Protein AF-A0A4Z0B3I2-F1 (afdb_monomer_lite)

Structure (mmCIF, N/CA/C/O backbone):
data_AF-A0A4Z0B3I2-F1
#
_entry.id   AF-A0A4Z0B3I2-F1
#
loop_
_atom_site.group_PDB
_atom_site.id
_atom_site.type_symbol
_atom_site.label_atom_id
_atom_site.label_alt_id
_atom_site.label_comp_id
_atom_site.label_asym_id
_atom_site.label_entity_id
_atom_site.label_seq_id
_atom_site.pdbx_PDB_ins_code
_atom_site.Cartn_x
_atom_site.Cartn_y
_atom_site.Cartn_z
_atom_site.occupancy
_atom_site.B_iso_or_equiv
_atom_site.auth_seq_id
_atom_site.auth_comp_id
_atom_site.auth_asym_id
_atom_site.auth_atom_id
_atom_site.pdbx_PDB_model_num
ATOM 1 N N . MET A 1 1 ? -7.372 8.262 25.204 1.00 85.19 1 MET A N 1
ATOM 2 C CA . MET A 1 1 ? -7.026 6.859 24.887 1.00 85.19 1 MET A CA 1
ATOM 3 C C . MET A 1 1 ? -7.649 5.915 25.913 1.00 85.19 1 MET A C 1
ATOM 5 O O . MET A 1 1 ? -7.451 6.120 27.105 1.00 85.19 1 MET A O 1
ATOM 9 N N . ASN A 1 2 ? -8.419 4.918 25.471 1.00 92.19 2 ASN A N 1
ATOM 10 C CA . ASN A 1 2 ? -9.084 3.920 26.313 1.00 92.19 2 ASN A CA 1
ATOM 11 C C . ASN A 1 2 ? -8.586 2.508 25.958 1.00 92.19 2 ASN A C 1
ATOM 13 O O . ASN A 1 2 ? -9.064 1.898 25.003 1.00 92.19 2 ASN A O 1
ATOM 17 N N . ASN A 1 3 ? -7.639 1.994 26.745 1.00 93.69 3 ASN A N 1
ATOM 18 C CA . ASN A 1 3 ? -6.984 0.707 26.485 1.00 93.69 3 ASN A CA 1
ATOM 19 C C . ASN A 1 3 ? -7.948 -0.484 26.562 1.00 93.69 3 ASN A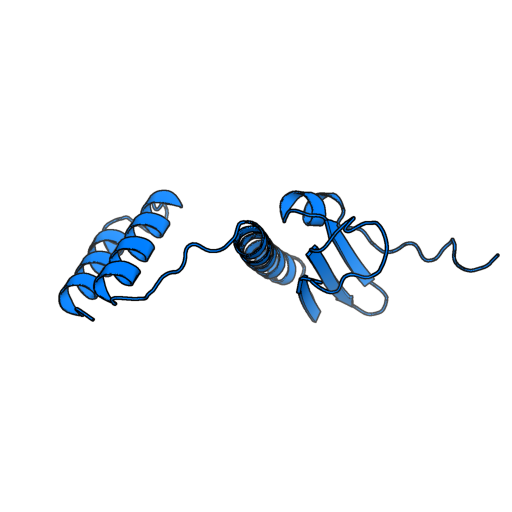 C 1
ATOM 21 O O . ASN A 1 3 ? -7.848 -1.389 25.747 1.00 93.69 3 ASN A O 1
ATOM 25 N N . ALA A 1 4 ? -8.932 -0.453 27.466 1.00 96.06 4 ALA A N 1
ATOM 26 C CA . ALA A 1 4 ? -9.900 -1.543 27.590 1.00 96.06 4 ALA A CA 1
ATOM 27 C C . ALA A 1 4 ? -10.759 -1.694 26.323 1.00 96.06 4 ALA A C 1
ATOM 29 O O . ALA A 1 4 ? -11.046 -2.808 25.891 1.00 96.06 4 ALA A O 1
ATOM 30 N N . LEU A 1 5 ? -11.139 -0.573 25.699 1.00 93.50 5 LEU A N 1
ATOM 31 C CA . LEU A 1 5 ? -11.846 -0.599 24.419 1.00 93.50 5 LEU A CA 1
ATOM 32 C C . LEU A 1 5 ? -10.939 -1.060 23.273 1.00 93.50 5 LEU A C 1
ATOM 34 O O . LEU A 1 5 ? -11.409 -1.795 22.411 1.00 93.50 5 LEU A O 1
ATOM 38 N N . ILE A 1 6 ? -9.660 -0.671 23.266 1.00 93.38 6 ILE A N 1
ATOM 39 C CA . ILE A 1 6 ? -8.680 -1.157 22.278 1.00 93.38 6 ILE A CA 1
ATOM 40 C C . ILE A 1 6 ? -8.548 -2.682 22.375 1.00 93.38 6 ILE A C 1
ATOM 42 O O . ILE A 1 6 ? -8.730 -3.374 21.373 1.00 93.38 6 ILE A O 1
ATOM 46 N N . ASP A 1 7 ? -8.322 -3.207 23.580 1.00 96.12 7 ASP A N 1
ATOM 47 C CA . ASP A 1 7 ? -8.209 -4.645 23.834 1.00 96.12 7 ASP A CA 1
ATOM 48 C C . ASP A 1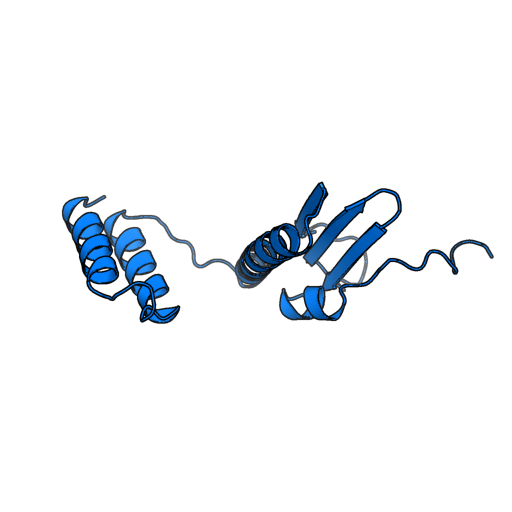 7 ? -9.479 -5.384 23.410 1.00 96.12 7 ASP A C 1
ATOM 50 O O . ASP A 1 7 ? -9.411 -6.442 22.785 1.00 96.12 7 ASP A O 1
ATOM 54 N N . GLN A 1 8 ? -10.652 -4.802 23.674 1.00 96.56 8 GLN A N 1
ATOM 55 C CA . GLN A 1 8 ? -11.919 -5.365 23.225 1.00 96.56 8 GLN A CA 1
ATOM 56 C C . GLN A 1 8 ? -11.991 -5.469 21.695 1.00 96.56 8 GLN A C 1
ATOM 58 O O . GLN A 1 8 ? -12.370 -6.523 21.192 1.00 96.56 8 GLN A O 1
ATOM 63 N N . GLN A 1 9 ? -11.606 -4.432 20.942 1.00 96.25 9 GLN A N 1
ATOM 64 C CA . GLN A 1 9 ? -11.615 -4.488 19.471 1.00 96.25 9 GLN A CA 1
ATOM 65 C C . GLN A 1 9 ? -10.658 -5.556 18.926 1.00 96.25 9 GLN A C 1
ATOM 67 O O . GLN A 1 9 ? -11.009 -6.283 17.995 1.00 96.25 9 GLN A O 1
ATOM 72 N N . ILE A 1 10 ? -9.472 -5.688 19.530 1.00 94.94 10 ILE A N 1
ATOM 73 C CA . ILE A 1 10 ? -8.501 -6.727 19.168 1.00 94.94 10 ILE A CA 1
ATOM 74 C C . ILE A 1 10 ? -9.097 -8.113 19.438 1.00 94.94 10 ILE A C 1
ATOM 76 O O . ILE A 1 10 ? -9.064 -8.982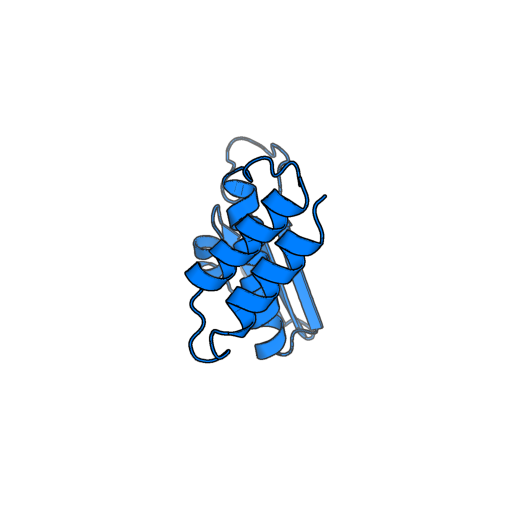 18.566 1.00 94.94 10 ILE A O 1
ATOM 80 N N . LEU A 1 11 ? -9.688 -8.322 20.617 1.00 96.81 11 LEU A N 1
ATOM 81 C CA . LEU A 1 11 ? -10.310 -9.594 20.986 1.00 96.81 11 LEU A CA 1
ATOM 82 C C . LEU A 1 11 ? -11.480 -9.958 20.065 1.00 96.81 11 LEU A C 1
ATOM 84 O O . LEU A 1 11 ? -11.584 -11.118 19.667 1.00 96.81 11 LEU A O 1
ATOM 88 N N . GLU A 1 12 ? -12.335 -9.001 19.694 1.00 94.81 12 GLU A N 1
ATOM 89 C CA . GLU A 1 12 ? -13.432 -9.242 18.746 1.00 94.81 12 GLU A CA 1
ATOM 90 C C . GLU A 1 12 ? -12.907 -9.698 17.376 1.00 94.81 12 GLU A C 1
ATOM 92 O O . GLU A 1 12 ? -13.403 -10.683 16.828 1.00 94.81 12 GLU A O 1
ATOM 97 N N . LEU A 1 13 ? -11.852 -9.064 16.847 1.00 94.81 13 LEU A N 1
ATOM 98 C CA . LEU A 1 13 ? -11.237 -9.490 15.584 1.00 94.81 13 LEU A CA 1
ATOM 99 C C . LEU A 1 13 ? -10.598 -10.884 15.695 1.00 94.81 13 LEU A C 1
ATOM 101 O O . LEU A 1 13 ? -10.680 -11.696 14.769 1.00 94.81 13 LEU A O 1
ATOM 105 N N . LEU A 1 14 ? -9.963 -11.182 16.834 1.00 95.25 14 LEU A N 1
ATOM 106 C CA . LEU A 1 14 ? -9.309 -12.468 17.075 1.00 95.25 14 LEU A CA 1
ATOM 107 C C . LEU A 1 14 ? -10.296 -13.632 17.227 1.00 95.25 14 LEU A C 1
ATOM 109 O O . LEU A 1 14 ? -9.927 -14.765 16.913 1.00 95.25 14 LEU A O 1
ATOM 113 N N . ARG A 1 15 ? -11.546 -13.373 17.632 1.00 96.00 15 ARG A N 1
ATOM 114 C CA . ARG A 1 15 ? -12.618 -14.386 17.656 1.00 96.00 15 ARG A CA 1
ATOM 115 C C . ARG A 1 15 ? -12.994 -14.884 16.265 1.00 96.00 15 ARG A C 1
ATOM 117 O O . ARG A 1 15 ? -13.469 -16.012 16.142 1.00 96.00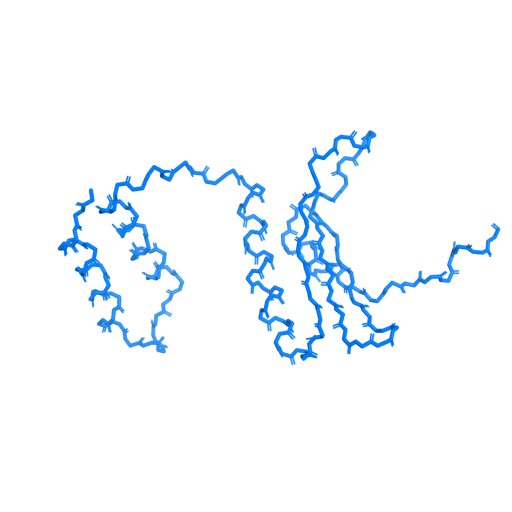 15 ARG A O 1
ATOM 124 N N . ILE A 1 16 ? -12.769 -14.082 15.223 1.00 94.75 16 ILE A N 1
ATOM 125 C CA . ILE A 1 16 ? -12.912 -14.527 13.838 1.00 94.75 16 ILE A CA 1
ATOM 126 C C . ILE A 1 16 ? -11.633 -15.293 13.463 1.00 94.75 16 ILE A C 1
ATOM 128 O O . ILE A 1 16 ? -10.537 -14.719 13.530 1.00 94.75 16 ILE A O 1
ATOM 132 N N . PRO A 1 17 ? -11.729 -16.577 13.061 1.00 94.75 17 PRO A N 1
ATOM 133 C CA . PRO A 1 17 ? -10.576 -17.336 12.588 1.00 94.75 17 PRO A CA 1
ATOM 134 C C . PRO A 1 17 ? -9.870 -16.603 11.448 1.00 94.75 17 PRO A C 1
ATOM 136 O O . PRO A 1 17 ? -10.532 -16.050 10.574 1.00 94.75 17 PRO A O 1
ATOM 139 N N . ALA A 1 18 ? -8.535 -16.617 11.428 1.00 88.62 18 ALA A N 1
ATOM 140 C CA . ALA A 1 18 ? -7.752 -15.833 10.468 1.00 88.62 18 ALA A CA 1
ATOM 141 C C . ALA A 1 18 ? -8.148 -16.090 9.001 1.00 88.62 18 ALA A C 1
ATOM 143 O O . ALA A 1 18 ? -8.260 -15.150 8.226 1.00 88.62 18 ALA A O 1
ATOM 144 N N . ASN A 1 19 ? -8.454 -17.341 8.648 1.00 91.56 19 ASN A N 1
ATOM 145 C CA . ASN A 1 19 ? -8.893 -17.744 7.307 1.00 91.56 19 ASN A CA 1
ATOM 146 C C . ASN A 1 19 ? -10.335 -17.336 6.947 1.00 91.56 19 ASN A C 1
ATOM 148 O O . ASN A 1 19 ? -10.780 -17.602 5.834 1.00 91.56 19 ASN A O 1
ATOM 152 N N . ARG A 1 20 ? -11.082 -16.753 7.887 1.00 92.69 20 ARG A N 1
ATOM 153 C CA . ARG A 1 20 ? -12.458 -16.271 7.704 1.00 92.69 20 ARG A CA 1
ATOM 154 C C . ARG A 1 20 ? -12.586 -14.758 7.867 1.00 92.69 20 ARG A C 1
ATOM 156 O O . ARG A 1 20 ? -13.692 -14.250 7.723 1.00 92.69 20 ARG A O 1
ATOM 163 N N . ARG A 1 21 ? -11.498 -14.049 8.185 1.00 94.12 21 ARG A N 1
ATOM 164 C CA . ARG A 1 21 ? -11.512 -12.586 8.294 1.00 94.12 21 ARG A CA 1
ATOM 165 C C . ARG A 1 21 ? -11.665 -11.980 6.912 1.00 94.12 21 ARG A C 1
ATOM 167 O O . ARG A 1 21 ? -10.919 -12.320 5.996 1.00 94.12 21 ARG A O 1
ATOM 174 N N . THR A 1 22 ? -12.608 -11.063 6.786 1.00 90.06 22 THR A N 1
ATOM 175 C CA . THR A 1 22 ? -12.754 -10.232 5.596 1.00 90.06 22 THR A CA 1
ATOM 176 C C . THR A 1 22 ? -12.016 -8.902 5.783 1.00 90.06 22 THR A C 1
ATOM 178 O O . THR A 1 22 ? -11.745 -8.497 6.920 1.00 90.06 22 THR A O 1
ATOM 181 N N . PRO A 1 23 ? -11.698 -8.183 4.692 1.00 82.44 23 PRO A N 1
ATOM 182 C CA . PRO A 1 23 ? -11.192 -6.815 4.784 1.00 82.44 23 PRO A CA 1
ATOM 183 C C . PRO A 1 23 ? -12.100 -5.886 5.604 1.00 82.44 23 PRO A C 1
ATOM 185 O O . PRO A 1 23 ? -11.591 -5.053 6.351 1.00 82.44 23 PRO A O 1
ATOM 188 N N . ASP A 1 24 ? -13.421 -6.072 5.531 1.00 83.81 24 ASP A N 1
ATOM 189 C CA . ASP A 1 24 ? -14.393 -5.275 6.287 1.00 83.81 24 ASP A CA 1
ATOM 190 C C . ASP A 1 24 ? -14.300 -5.523 7.798 1.00 83.81 24 ASP A C 1
ATOM 192 O O . ASP A 1 24 ? -14.365 -4.574 8.584 1.00 83.81 24 ASP A O 1
ATOM 196 N N . ASP A 1 25 ? -14.081 -6.773 8.221 1.00 89.88 25 ASP A N 1
ATOM 197 C CA . ASP A 1 25 ? -13.872 -7.108 9.637 1.00 89.88 25 ASP A CA 1
ATOM 198 C C . ASP A 1 25 ? -12.628 -6.404 10.192 1.00 89.88 25 ASP A C 1
ATOM 200 O O . ASP A 1 25 ? -12.652 -5.825 11.283 1.00 89.88 25 ASP A O 1
ATOM 204 N N . ILE A 1 26 ? -11.543 -6.425 9.413 1.00 87.06 26 ILE A N 1
ATOM 205 C CA . ILE A 1 26 ? -10.269 -5.794 9.767 1.00 87.06 26 ILE A CA 1
ATOM 206 C C . ILE A 1 26 ? -10.437 -4.272 9.822 1.00 87.06 26 ILE A C 1
ATOM 208 O O . ILE A 1 26 ? -10.043 -3.647 10.808 1.00 87.06 26 ILE A O 1
ATOM 212 N N . ALA A 1 27 ? -11.071 -3.673 8.811 1.00 82.75 27 ALA A N 1
ATOM 213 C CA . ALA A 1 27 ? -11.318 -2.235 8.756 1.00 82.75 27 ALA A CA 1
ATOM 214 C C . ALA A 1 27 ? -12.176 -1.759 9.936 1.00 82.75 27 ALA A C 1
ATOM 216 O O . ALA A 1 27 ? -11.866 -0.749 10.569 1.00 82.75 27 ALA A O 1
ATOM 217 N N . LYS A 1 28 ? -13.225 -2.512 10.288 1.00 87.88 28 LYS A N 1
ATOM 218 C CA . LYS A 1 28 ? -14.078 -2.211 11.442 1.00 87.88 28 LYS A CA 1
ATOM 219 C C . LYS A 1 28 ? -13.290 -2.226 12.753 1.00 87.88 28 LYS A C 1
ATOM 221 O O . LYS A 1 28 ? -13.433 -1.293 13.544 1.00 87.88 28 LYS A O 1
ATOM 226 N N . ALA A 1 29 ? -12.455 -3.242 12.970 1.00 91.62 29 ALA A N 1
ATOM 227 C CA . ALA A 1 29 ? -11.624 -3.338 14.168 1.00 91.62 29 ALA A CA 1
ATOM 228 C C . ALA A 1 29 ? -10.607 -2.187 14.250 1.00 91.62 29 ALA A C 1
ATOM 230 O O . ALA A 1 29 ? -10.495 -1.545 15.293 1.00 91.62 29 ALA A O 1
ATOM 231 N N . ILE A 1 30 ? -9.928 -1.864 13.143 1.00 89.19 30 ILE A N 1
ATOM 232 C CA . ILE A 1 30 ? -8.990 -0.733 13.061 1.00 89.19 30 ILE A CA 1
ATOM 233 C C . ILE A 1 30 ? -9.695 0.588 13.390 1.00 89.19 30 ILE A C 1
ATOM 235 O O . ILE A 1 30 ? -9.195 1.356 14.210 1.00 89.19 30 ILE A O 1
ATOM 239 N N . ASN A 1 31 ? -10.877 0.834 12.817 1.00 86.50 31 ASN A N 1
ATOM 240 C CA . ASN A 1 31 ? -11.654 2.045 13.087 1.00 86.50 31 ASN A CA 1
ATOM 241 C C . ASN A 1 31 ? -12.064 2.142 14.564 1.00 86.50 31 ASN A C 1
ATOM 243 O O . ASN A 1 31 ? -11.962 3.210 15.169 1.00 86.50 31 ASN A O 1
ATOM 247 N N . GLY A 1 32 ? -12.481 1.025 15.168 1.00 89.19 32 GLY A N 1
ATOM 248 C CA . GLY A 1 32 ? -12.792 0.959 16.595 1.00 89.19 32 GLY A CA 1
ATOM 249 C C . GLY A 1 32 ? -11.576 1.251 17.479 1.00 89.19 32 GLY A C 1
ATOM 250 O O . GLY A 1 32 ? -11.687 2.006 18.445 1.00 89.19 32 GLY A O 1
ATOM 251 N N . ILE A 1 33 ? -10.408 0.696 17.134 1.00 90.88 33 ILE A N 1
ATOM 252 C CA . ILE A 1 33 ? -9.142 0.943 17.839 1.00 90.88 33 ILE A CA 1
ATOM 253 C C . ILE A 1 33 ? -8.754 2.416 17.723 1.00 90.88 33 ILE A C 1
ATOM 255 O O . ILE A 1 33 ? -8.444 3.039 18.735 1.00 90.88 33 ILE A O 1
ATOM 259 N N . ALA A 1 34 ? -8.818 2.993 16.522 1.00 87.94 34 ALA A N 1
ATOM 260 C CA . ALA A 1 34 ? -8.487 4.394 16.287 1.00 87.94 34 ALA A CA 1
ATOM 261 C C . ALA A 1 34 ? -9.387 5.338 17.100 1.00 87.94 34 ALA A C 1
ATOM 263 O O . ALA A 1 34 ? -8.888 6.257 17.756 1.00 87.94 34 ALA A O 1
ATOM 264 N N . ALA A 1 35 ? -10.694 5.061 17.141 1.00 87.81 35 ALA A N 1
ATOM 265 C CA . ALA A 1 35 ? -11.645 5.812 17.955 1.00 87.81 35 ALA A CA 1
ATOM 266 C C . ALA A 1 35 ? -11.348 5.682 19.460 1.00 87.81 35 ALA A C 1
ATOM 268 O O . ALA A 1 35 ? -11.304 6.683 20.177 1.00 87.81 35 ALA A O 1
ATOM 269 N N . ALA A 1 36 ? -11.085 4.466 19.951 1.00 91.31 36 ALA A N 1
ATOM 270 C CA . ALA A 1 36 ? -10.740 4.223 21.353 1.00 91.31 36 ALA A CA 1
ATOM 271 C C . ALA A 1 36 ? -9.404 4.873 21.749 1.00 91.31 36 ALA A C 1
ATOM 273 O O . ALA A 1 36 ? -9.253 5.400 22.858 1.00 91.31 36 ALA A O 1
ATOM 274 N N . ALA A 1 37 ? -8.444 4.897 20.830 1.00 88.75 37 ALA A N 1
ATOM 275 C CA . ALA A 1 37 ? -7.174 5.582 20.992 1.00 88.75 37 ALA A CA 1
ATOM 276 C C . ALA A 1 37 ? -7.315 7.113 20.974 1.00 88.75 37 ALA A C 1
ATOM 278 O O . ALA A 1 37 ? -6.401 7.794 21.431 1.00 88.75 37 ALA A O 1
ATOM 279 N N . GLN A 1 38 ? -8.478 7.643 20.568 1.00 86.69 38 GLN A N 1
ATOM 280 C CA . GLN A 1 38 ? -8.699 9.068 20.303 1.00 86.69 38 GLN A CA 1
ATOM 281 C C . GLN A 1 38 ? -7.683 9.597 19.288 1.00 86.69 38 GLN A C 1
ATOM 283 O O . GLN A 1 38 ? -7.194 10.717 19.410 1.00 86.69 38 GLN A O 1
ATOM 288 N N . LEU A 1 39 ? -7.338 8.768 18.299 1.00 80.81 39 LEU A N 1
ATOM 289 C CA . LEU A 1 39 ? -6.546 9.236 17.177 1.00 80.81 39 LEU A CA 1
ATOM 290 C C . LEU A 1 39 ? -7.405 10.235 16.408 1.00 80.81 39 LEU A C 1
ATOM 292 O O . LEU A 1 39 ? -8.488 9.890 15.927 1.00 80.81 39 LEU A O 1
ATOM 296 N N . GLU A 1 40 ? -6.911 11.464 16.285 1.00 64.06 40 GLU A N 1
ATOM 297 C CA . GLU A 1 40 ? -7.417 12.425 15.313 1.00 64.06 40 GLU A CA 1
ATOM 298 C C . GLU A 1 40 ? -7.100 11.880 13.919 1.00 64.06 40 GLU A C 1
ATOM 300 O O . GLU A 1 40 ? -6.083 12.180 13.299 1.00 64.06 40 GLU A O 1
ATOM 305 N N . THR A 1 41 ? -7.961 10.989 13.443 1.00 61.28 41 THR A N 1
ATOM 306 C CA . THR A 1 41 ? -7.915 10.510 12.071 1.00 61.28 41 THR A CA 1
ATOM 307 C C . THR A 1 41 ? -8.592 11.573 11.228 1.00 61.28 41 THR A C 1
ATOM 309 O O . THR A 1 41 ? -9.802 11.560 11.011 1.00 61.28 41 THR A O 1
ATOM 312 N N . ALA A 1 42 ? -7.810 12.553 10.771 1.00 60.38 42 ALA A N 1
ATOM 313 C CA . ALA A 1 42 ? -8.232 13.302 9.601 1.00 60.38 42 ALA A CA 1
ATOM 314 C C . ALA A 1 42 ? -8.522 12.262 8.504 1.00 60.38 42 ALA A C 1
ATOM 316 O O . ALA A 1 42 ? -7.687 11.373 8.296 1.00 60.38 42 ALA A O 1
ATOM 317 N N . PRO A 1 43 ? -9.697 12.300 7.848 1.00 63.25 43 PRO A N 1
ATOM 318 C CA . PRO A 1 43 ? -9.949 11.398 6.740 1.00 63.25 43 PRO A CA 1
ATOM 319 C C . PRO A 1 43 ? -8.815 11.596 5.740 1.00 63.25 43 PRO A C 1
ATOM 321 O O . PRO A 1 43 ? -8.521 12.732 5.355 1.00 63.25 43 PRO A O 1
ATOM 324 N N . LEU A 1 44 ? -8.146 10.502 5.374 1.00 64.31 44 LEU A N 1
ATOM 325 C CA . LEU A 1 44 ? -7.103 10.565 4.364 1.00 64.31 44 LEU A CA 1
ATOM 326 C C . LEU A 1 44 ? -7.718 11.201 3.121 1.00 64.31 44 LEU A C 1
ATOM 328 O O . LEU A 1 44 ? -8.804 10.817 2.675 1.00 64.31 44 LEU A O 1
ATOM 332 N N . CYS A 1 45 ? -7.043 12.197 2.559 1.00 74.44 45 CYS A N 1
ATOM 333 C CA . CYS A 1 45 ? -7.497 12.722 1.288 1.00 74.44 45 CYS A CA 1
ATOM 334 C C . CYS A 1 45 ? -7.368 11.608 0.228 1.00 74.44 45 CYS A C 1
ATOM 336 O O . CYS A 1 45 ? -6.525 10.715 0.368 1.00 74.44 45 CYS A O 1
ATOM 338 N N . PRO A 1 46 ? -8.193 11.606 -0.834 1.00 82.19 46 PRO A N 1
ATOM 339 C CA . PRO A 1 46 ? -8.256 10.486 -1.776 1.00 82.19 46 PRO A CA 1
ATOM 340 C C . PRO A 1 46 ? -6.892 10.027 -2.314 1.00 82.19 46 PRO A C 1
ATOM 342 O O . PRO A 1 46 ? -6.658 8.833 -2.467 1.00 82.19 46 PRO A O 1
ATOM 345 N N . ILE A 1 47 ? -5.954 10.956 -2.524 1.00 83.75 47 ILE A N 1
ATOM 346 C CA . ILE A 1 47 ? -4.610 10.627 -3.009 1.00 83.75 47 ILE A CA 1
ATOM 347 C C . ILE A 1 47 ? -3.767 9.871 -1.971 1.00 83.75 47 ILE A C 1
ATOM 349 O O . ILE A 1 47 ? -3.027 8.960 -2.329 1.00 83.75 47 ILE A O 1
ATOM 353 N N . GLN A 1 48 ? -3.917 10.178 -0.679 1.00 84.50 48 GLN A N 1
ATOM 354 C CA . GLN A 1 48 ? -3.247 9.442 0.396 1.00 84.50 48 GLN A CA 1
ATOM 355 C C . GLN A 1 48 ? -3.759 7.998 0.481 1.00 84.50 48 GLN A C 1
ATOM 357 O O . GLN A 1 48 ? -2.971 7.083 0.713 1.00 84.50 48 GLN A O 1
ATOM 362 N N . HIS A 1 49 ? -5.057 7.776 0.233 1.00 89.00 49 HIS A N 1
ATOM 363 C CA . HIS A 1 49 ? -5.607 6.422 0.132 1.00 89.00 49 HIS A CA 1
ATOM 364 C C . HIS A 1 49 ? -4.969 5.627 -1.010 1.00 89.00 49 HIS A C 1
ATOM 366 O O . HIS A 1 49 ? -4.607 4.469 -0.814 1.00 89.00 49 HIS A O 1
ATOM 372 N N . GLU A 1 50 ? -4.814 6.229 -2.189 1.00 92.75 50 GLU A N 1
ATOM 373 C CA . GLU A 1 50 ? -4.196 5.555 -3.334 1.00 92.75 50 GLU A CA 1
ATOM 374 C C . GLU A 1 50 ? -2.717 5.229 -3.092 1.00 92.75 50 GLU A C 1
ATOM 376 O O . GLU A 1 50 ? -2.267 4.149 -3.468 1.00 92.75 50 GLU A O 1
ATOM 381 N N . VAL A 1 51 ? -1.976 6.099 -2.398 1.00 93.38 51 VAL A N 1
ATOM 382 C CA . VAL A 1 51 ? -0.572 5.835 -2.040 1.00 93.38 51 VAL A CA 1
ATOM 383 C C . VAL A 1 51 ? -0.454 4.644 -1.098 1.00 93.38 51 VAL A C 1
ATOM 385 O O . VAL A 1 51 ? 0.340 3.745 -1.361 1.00 93.38 51 VAL A O 1
ATOM 388 N N . LEU A 1 52 ? -1.268 4.593 -0.040 1.00 92.25 52 LEU A N 1
ATOM 389 C CA . LEU A 1 52 ? -1.239 3.475 0.908 1.00 92.25 52 LEU A CA 1
ATOM 390 C C . LEU A 1 52 ? -1.656 2.155 0.255 1.00 92.25 52 LEU A C 1
ATOM 392 O O . LEU A 1 52 ? -1.025 1.128 0.499 1.00 92.25 52 LEU A O 1
ATOM 396 N N . LYS A 1 53 ? -2.686 2.176 -0.603 1.00 94.19 53 LYS A N 1
ATOM 397 C CA . LYS A 1 53 ? -3.084 0.998 -1.391 1.00 94.19 53 LYS A CA 1
ATOM 398 C C . LYS A 1 53 ? -1.927 0.505 -2.251 1.00 94.19 53 LYS A C 1
ATOM 400 O O . LYS A 1 53 ? -1.623 -0.684 -2.239 1.00 94.19 53 LYS A O 1
ATOM 405 N N . LEU A 1 54 ? -1.285 1.412 -2.988 1.00 96.19 54 LEU A N 1
ATOM 406 C CA . LEU A 1 54 ? -0.171 1.066 -3.860 1.00 96.19 54 LEU A CA 1
ATOM 407 C C . LEU A 1 54 ? 1.009 0.510 -3.060 1.00 96.19 54 LEU A C 1
ATOM 409 O O . LEU A 1 54 ? 1.555 -0.514 -3.449 1.00 96.19 54 LEU A O 1
ATOM 413 N N . GLN A 1 55 ? 1.361 1.136 -1.936 1.00 96.38 55 GLN A N 1
ATOM 414 C CA . GLN A 1 55 ? 2.445 0.684 -1.066 1.00 96.38 55 GLN A CA 1
ATOM 415 C C . GLN A 1 55 ? 2.214 -0.742 -0.563 1.00 96.38 55 GLN A C 1
ATOM 417 O O . GLN A 1 55 ? 3.096 -1.579 -0.726 1.00 96.38 55 GLN A O 1
ATOM 422 N N . ALA A 1 56 ? 1.017 -1.046 -0.056 1.00 94.19 56 ALA A N 1
ATOM 423 C CA . ALA A 1 56 ? 0.691 -2.390 0.415 1.00 94.19 56 ALA A CA 1
ATOM 424 C C . ALA A 1 56 ? 0.775 -3.445 -0.705 1.00 94.19 56 ALA A C 1
ATOM 426 O O . ALA A 1 56 ? 1.282 -4.545 -0.492 1.00 94.19 56 ALA A O 1
ATOM 427 N N . ILE A 1 57 ? 0.296 -3.119 -1.912 1.00 95.25 57 ILE A N 1
ATOM 428 C CA . ILE A 1 57 ? 0.339 -4.050 -3.049 1.00 95.25 57 ILE A CA 1
ATOM 429 C C . ILE A 1 57 ? 1.777 -4.243 -3.546 1.00 95.25 57 ILE A C 1
ATOM 431 O O . ILE A 1 57 ? 2.177 -5.366 -3.846 1.00 95.25 57 ILE A O 1
ATOM 435 N N . VAL A 1 58 ? 2.559 -3.167 -3.640 1.00 95.62 58 VAL A N 1
ATOM 436 C CA . VAL A 1 58 ? 3.952 -3.216 -4.100 1.00 95.62 58 VAL A CA 1
ATOM 437 C C . VAL A 1 58 ? 4.825 -3.987 -3.120 1.00 95.62 58 VAL A C 1
ATOM 439 O O . VAL A 1 58 ? 5.650 -4.767 -3.574 1.00 95.62 58 VAL A O 1
ATOM 442 N N . GLU A 1 59 ? 4.628 -3.822 -1.812 1.00 95.06 59 GLU A N 1
ATOM 443 C CA . GLU A 1 59 ? 5.356 -4.579 -0.787 1.00 95.06 59 GLU A CA 1
ATOM 444 C C . GLU A 1 59 ? 5.114 -6.088 -0.939 1.00 95.06 59 GLU A C 1
ATOM 446 O O . GLU A 1 59 ? 6.065 -6.865 -1.026 1.00 95.06 59 GLU A O 1
ATOM 451 N N . PHE A 1 60 ? 3.850 -6.492 -1.110 1.00 94.38 60 PHE A N 1
ATOM 452 C CA . PHE A 1 60 ? 3.493 -7.886 -1.378 1.00 94.38 60 PHE A CA 1
ATOM 453 C C . PHE A 1 60 ? 4.114 -8.418 -2.683 1.00 94.38 60 PHE A C 1
ATOM 455 O O . PHE A 1 60 ? 4.686 -9.507 -2.710 1.00 94.38 60 PHE A O 1
ATOM 462 N N . LEU A 1 61 ? 4.033 -7.651 -3.777 1.00 92.69 61 LEU A N 1
ATOM 463 C CA . LEU A 1 61 ? 4.617 -8.043 -5.066 1.00 92.69 61 LEU A CA 1
ATOM 464 C C . LEU A 1 61 ? 6.145 -8.118 -5.010 1.00 92.69 61 LEU A C 1
ATOM 466 O O . LEU A 1 61 ? 6.742 -8.997 -5.627 1.00 92.69 61 LEU A O 1
ATOM 470 N N . ALA A 1 62 ? 6.785 -7.196 -4.296 1.00 93.25 62 ALA A N 1
ATOM 471 C CA . ALA A 1 62 ? 8.229 -7.160 -4.137 1.00 93.25 62 ALA A CA 1
ATOM 472 C C . ALA A 1 62 ? 8.735 -8.410 -3.407 1.00 93.25 62 ALA A C 1
ATOM 474 O O . ALA A 1 62 ? 9.748 -8.977 -3.817 1.00 93.25 62 ALA A O 1
ATOM 475 N N . GLU A 1 63 ? 8.016 -8.871 -2.380 1.00 92.88 63 GLU A N 1
ATOM 476 C CA . GLU A 1 63 ? 8.320 -10.125 -1.689 1.00 92.88 63 GLU A CA 1
ATOM 477 C C . GLU A 1 63 ? 8.178 -11.337 -2.624 1.00 92.88 63 GLU A C 1
ATOM 479 O O . GLU A 1 63 ? 9.120 -12.123 -2.759 1.00 92.88 63 GLU A O 1
ATOM 484 N N . ASP A 1 64 ? 7.052 -11.447 -3.338 1.00 93.06 64 ASP A N 1
ATOM 485 C CA . ASP A 1 64 ? 6.784 -12.551 -4.273 1.00 93.06 64 ASP A CA 1
ATOM 486 C C . ASP A 1 64 ? 7.829 -12.627 -5.403 1.00 93.06 64 ASP A C 1
ATOM 488 O O . ASP A 1 64 ? 8.345 -13.696 -5.740 1.00 93.06 64 ASP A O 1
ATOM 492 N N . MET A 1 65 ? 8.228 -11.470 -5.939 1.00 92.12 65 MET A N 1
ATOM 493 C CA . MET A 1 65 ? 9.223 -11.367 -7.009 1.00 92.12 65 MET A CA 1
ATOM 494 C C . MET A 1 65 ? 10.677 -11.427 -6.520 1.00 92.12 65 MET A C 1
ATOM 496 O O . MET A 1 65 ? 11.587 -11.423 -7.353 1.00 92.12 65 MET A O 1
ATOM 500 N N . ARG A 1 66 ? 10.916 -11.477 -5.201 1.00 93.81 66 ARG A N 1
ATOM 501 C CA . ARG A 1 66 ? 12.252 -11.378 -4.580 1.00 93.81 66 ARG A CA 1
ATOM 502 C C . ARG A 1 66 ? 13.016 -10.129 -5.026 1.00 93.81 66 ARG A C 1
ATOM 504 O O . ARG A 1 66 ? 14.180 -10.206 -5.420 1.00 93.81 66 ARG A O 1
ATOM 511 N N . ALA A 1 67 ? 12.341 -8.985 -5.001 1.00 93.50 67 ALA A N 1
ATOM 512 C CA . ALA A 1 67 ? 12.938 -7.708 -5.352 1.00 93.50 67 ALA A CA 1
ATOM 513 C C . ALA A 1 67 ? 14.110 -7.364 -4.415 1.00 93.50 67 ALA A C 1
ATOM 515 O O . ALA A 1 67 ? 14.041 -7.570 -3.206 1.00 93.50 67 ALA A O 1
ATOM 516 N N . GLU A 1 68 ? 15.175 -6.799 -4.980 1.00 94.88 68 GLU A N 1
ATOM 517 C CA . GLU A 1 68 ? 16.290 -6.225 -4.219 1.00 94.88 68 GLU A CA 1
ATOM 518 C C . GLU A 1 68 ? 15.875 -4.918 -3.535 1.00 94.88 68 GLU A C 1
ATOM 520 O O . GLU A 1 68 ? 16.351 -4.591 -2.451 1.00 94.88 68 GLU A O 1
ATOM 525 N N . GLU A 1 69 ? 15.005 -4.155 -4.196 1.00 94.38 69 GLU A N 1
ATOM 526 C CA . GLU A 1 69 ? 14.560 -2.837 -3.760 1.00 94.38 69 GLU A CA 1
ATOM 527 C C . GLU A 1 69 ? 13.184 -2.541 -4.359 1.00 94.38 69 GLU A C 1
ATOM 529 O O . GLU A 1 69 ? 12.894 -2.921 -5.498 1.00 94.38 69 GLU A O 1
ATOM 534 N N . HIS A 1 70 ? 12.337 -1.843 -3.610 1.00 95.19 70 HIS A N 1
ATOM 535 C CA . HIS A 1 70 ? 11.085 -1.312 -4.124 1.00 95.19 70 HIS A CA 1
ATOM 536 C C . HIS A 1 70 ? 10.772 0.041 -3.487 1.00 95.19 70 HIS A C 1
ATOM 538 O O . HIS A 1 70 ? 11.189 0.327 -2.365 1.00 95.19 70 HIS A O 1
ATOM 544 N N . SER A 1 71 ? 10.027 0.877 -4.201 1.00 95.88 71 SER A N 1
ATOM 545 C CA . SER A 1 71 ? 9.563 2.158 -3.682 1.00 95.88 71 SER A CA 1
ATOM 546 C C . SER A 1 71 ? 8.227 2.564 -4.289 1.00 95.88 71 SER A C 1
ATOM 548 O O . SER A 1 71 ? 7.861 2.168 -5.400 1.00 95.88 71 SER A O 1
ATOM 550 N N . VAL A 1 72 ? 7.490 3.371 -3.530 1.00 95.75 72 VAL A N 1
ATOM 551 C CA . VAL A 1 72 ? 6.296 4.084 -3.977 1.00 95.75 72 VAL A CA 1
ATOM 552 C C . VAL A 1 72 ? 6.537 5.565 -3.752 1.00 95.75 72 VAL A C 1
ATOM 554 O O . VAL A 1 72 ? 6.997 5.974 -2.686 1.00 95.75 72 VAL A O 1
ATOM 557 N N . THR A 1 73 ? 6.247 6.373 -4.764 1.00 93.50 73 THR A N 1
ATOM 558 C CA . THR A 1 73 ? 6.491 7.814 -4.736 1.00 93.50 73 THR A CA 1
ATOM 559 C C . THR A 1 73 ? 5.210 8.561 -5.066 1.00 93.50 73 THR A C 1
ATOM 561 O O . THR A 1 73 ? 4.521 8.230 -6.033 1.00 93.50 73 THR A O 1
ATOM 564 N N . LEU A 1 74 ? 4.916 9.576 -4.252 1.00 90.88 74 LEU A N 1
ATOM 565 C CA . LEU A 1 74 ? 3.885 10.575 -4.497 1.00 90.88 74 LEU A CA 1
ATOM 566 C C . LEU A 1 74 ? 4.567 11.905 -4.828 1.00 90.88 74 LEU A C 1
ATOM 568 O O . LEU A 1 74 ? 5.153 12.532 -3.948 1.00 90.88 74 LEU A O 1
ATOM 572 N N . GLU A 1 75 ? 4.470 12.337 -6.079 1.00 86.81 75 GLU A N 1
ATOM 573 C CA . GLU A 1 75 ? 4.967 13.635 -6.527 1.00 86.81 75 GLU A CA 1
ATOM 574 C C . GLU A 1 75 ? 3.843 14.669 -6.415 1.00 86.81 75 GLU A C 1
ATOM 576 O O . GLU A 1 75 ? 2.808 14.548 -7.075 1.00 86.81 75 GLU A O 1
ATOM 581 N N . LEU A 1 76 ? 4.038 15.676 -5.557 1.00 79.44 76 LEU A N 1
ATOM 582 C CA . LEU A 1 76 ? 3.092 16.782 -5.357 1.00 79.44 76 LEU A CA 1
ATOM 583 C C . LEU A 1 76 ? 3.593 18.116 -5.931 1.00 79.44 76 LEU A C 1
ATOM 585 O O . LEU A 1 76 ? 2.926 19.144 -5.786 1.00 79.44 76 LEU A O 1
ATOM 589 N N . SER A 1 77 ? 4.770 18.125 -6.558 1.00 71.94 77 SER A N 1
ATOM 590 C CA . SER A 1 77 ? 5.321 19.337 -7.152 1.00 71.94 77 SER A CA 1
ATOM 591 C C . SER A 1 77 ? 4.559 19.692 -8.435 1.00 71.94 77 SER A C 1
ATOM 593 O O . SER A 1 77 ? 4.404 18.832 -9.303 1.00 71.94 77 SER A O 1
ATOM 595 N N . PRO A 1 78 ? 4.117 20.950 -8.619 1.00 61.00 78 PRO A N 1
ATOM 596 C CA . PRO A 1 78 ? 3.536 21.401 -9.877 1.00 61.00 78 PRO A CA 1
ATOM 597 C C . PRO A 1 78 ? 4.643 21.552 -10.931 1.00 61.00 78 PRO A C 1
ATOM 599 O O . PRO A 1 78 ? 5.187 22.635 -11.143 1.00 61.00 78 PRO A O 1
ATOM 602 N N . THR A 1 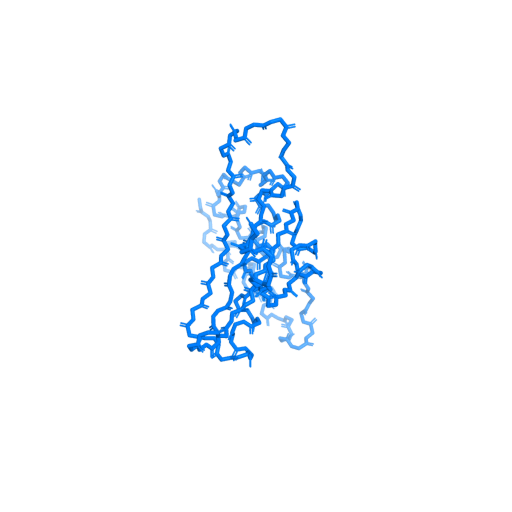79 ? 5.018 20.459 -11.587 1.00 52.66 79 THR A N 1
ATOM 603 C CA . THR A 1 79 ? 5.928 20.470 -12.737 1.00 52.66 79 THR A CA 1
ATOM 604 C C . THR A 1 79 ? 5.124 20.613 -14.032 1.00 52.66 79 THR A C 1
ATOM 606 O O . THR A 1 79 ? 4.869 19.651 -14.745 1.00 52.66 79 THR A O 1
ATOM 609 N N . GLY A 1 80 ? 4.725 21.847 -14.355 1.00 55.78 80 GLY A N 1
ATOM 610 C CA . GLY A 1 80 ? 4.094 22.184 -15.640 1.00 55.78 80 GLY A CA 1
ATOM 611 C C . GLY A 1 80 ? 2.648 21.695 -15.824 1.00 55.78 80 GLY A C 1
ATOM 612 O O . GLY A 1 80 ? 2.051 21.100 -14.931 1.00 55.78 80 GLY A O 1
ATOM 613 N N . ASP A 1 81 ? 2.087 22.004 -16.998 1.00 52.25 81 ASP A N 1
ATOM 614 C CA . ASP A 1 81 ? 0.649 22.019 -17.343 1.00 52.25 81 ASP A CA 1
ATOM 615 C C . ASP A 1 81 ? -0.131 20.694 -17.243 1.00 52.25 81 ASP A C 1
ATOM 617 O O . ASP A 1 81 ? -1.277 20.630 -17.686 1.00 52.25 81 ASP A O 1
ATOM 621 N N . ASP A 1 82 ? 0.413 19.614 -16.681 1.00 53.09 82 ASP A N 1
ATOM 622 C CA . ASP A 1 82 ? -0.334 18.359 -16.662 1.00 53.09 82 ASP A CA 1
ATOM 623 C C . ASP A 1 82 ? 0.132 17.405 -15.552 1.00 53.09 82 ASP A C 1
ATOM 625 O O . ASP A 1 82 ? 1.129 16.694 -15.678 1.00 53.09 82 ASP A O 1
ATOM 629 N N . TRP A 1 83 ? -0.647 17.345 -14.465 1.00 55.59 83 TRP A N 1
ATOM 630 C CA . TRP A 1 83 ? -0.581 16.334 -13.400 1.00 55.59 83 TRP A CA 1
ATOM 631 C C . TRP A 1 83 ? -0.948 14.937 -13.939 1.00 55.59 83 TRP A C 1
ATOM 633 O O . TRP A 1 83 ? -1.950 14.330 -13.545 1.00 55.59 83 TRP A O 1
ATOM 643 N N . ARG A 1 84 ? -0.193 14.419 -14.913 1.00 65.19 84 ARG A N 1
ATOM 644 C CA . ARG A 1 84 ? -0.576 13.198 -15.637 1.00 65.19 84 ARG A CA 1
ATOM 645 C C . ARG A 1 84 ? -0.505 11.944 -14.770 1.00 65.19 84 ARG A C 1
ATOM 647 O O . ARG A 1 84 ? -1.337 11.064 -14.971 1.00 65.19 84 ARG A O 1
ATOM 654 N N . ALA A 1 85 ? 0.409 11.875 -13.801 1.00 74.31 85 ALA A N 1
ATOM 655 C CA . ALA A 1 85 ? 0.560 10.719 -12.915 1.00 74.31 85 ALA A CA 1
ATOM 656 C C . ALA A 1 85 ? 1.343 11.067 -11.627 1.00 74.31 85 ALA A C 1
ATOM 658 O O . ALA A 1 85 ? 2.566 10.944 -11.617 1.00 74.31 85 ALA A O 1
ATOM 659 N N . PRO A 1 86 ? 0.674 11.512 -10.548 1.00 85.94 86 PRO A N 1
ATOM 660 C CA . PRO A 1 86 ? 1.331 11.841 -9.280 1.00 85.94 86 PRO A CA 1
ATOM 661 C C . PRO A 1 86 ? 1.849 10.616 -8.519 1.00 85.94 86 PRO A C 1
ATOM 663 O O . PRO A 1 86 ? 2.714 10.768 -7.663 1.00 85.94 86 PRO A O 1
ATOM 666 N N . LEU A 1 87 ? 1.333 9.413 -8.792 1.00 92.62 87 LEU A N 1
ATOM 667 C CA . LEU A 1 87 ? 1.811 8.182 -8.170 1.00 92.62 87 LEU A CA 1
ATOM 668 C C . LEU A 1 87 ? 2.736 7.430 -9.119 1.00 92.62 87 LEU A C 1
ATOM 670 O O . LEU A 1 87 ? 2.451 7.270 -10.310 1.00 92.62 87 LEU A O 1
ATOM 674 N N . SER A 1 88 ? 3.810 6.890 -8.557 1.00 93.75 88 SER A N 1
ATOM 675 C CA . SER A 1 88 ? 4.697 5.970 -9.255 1.00 93.75 88 SER A CA 1
ATOM 676 C C . SER A 1 88 ? 5.245 4.895 -8.330 1.00 93.75 88 SER A C 1
ATOM 678 O O . SER A 1 88 ? 5.217 5.024 -7.104 1.00 93.75 88 SER A O 1
ATOM 680 N N . THR A 1 89 ? 5.728 3.812 -8.930 1.00 96.00 89 THR A N 1
ATOM 681 C CA . THR A 1 89 ? 6.451 2.759 -8.221 1.00 96.00 89 THR A CA 1
ATOM 682 C C . THR A 1 89 ? 7.646 2.288 -9.030 1.00 96.00 89 THR A C 1
ATOM 684 O O . THR A 1 89 ? 7.606 2.284 -10.264 1.00 96.00 89 THR A O 1
ATOM 687 N N . LEU A 1 90 ? 8.685 1.869 -8.317 1.00 95.12 90 LEU A N 1
ATOM 688 C CA . LEU A 1 90 ? 9.850 1.177 -8.841 1.00 95.12 90 LEU A CA 1
ATOM 689 C C . LEU A 1 90 ? 9.976 -0.162 -8.109 1.00 95.12 90 LEU A C 1
ATOM 691 O O . LEU A 1 90 ? 9.945 -0.191 -6.883 1.00 95.12 90 LEU A O 1
ATOM 695 N N . ILE A 1 91 ? 10.164 -1.252 -8.851 1.00 95.75 91 ILE A N 1
ATOM 696 C CA . ILE A 1 91 ? 10.526 -2.566 -8.304 1.00 95.75 91 ILE A CA 1
ATOM 697 C C . ILE A 1 91 ? 11.788 -3.035 -9.018 1.00 95.75 91 ILE A C 1
ATOM 699 O O . ILE A 1 91 ? 11.787 -3.215 -10.236 1.00 95.75 91 ILE A O 1
ATOM 703 N N . LYS A 1 92 ? 12.873 -3.236 -8.277 1.00 94.31 92 LYS A N 1
ATOM 704 C CA . LYS A 1 92 ? 14.166 -3.677 -8.798 1.00 94.31 92 LYS A CA 1
ATOM 705 C C . LYS A 1 92 ? 14.357 -5.161 -8.509 1.00 94.31 92 LYS A C 1
ATOM 707 O O . LYS A 1 92 ? 14.376 -5.577 -7.359 1.00 94.31 92 LYS A O 1
ATOM 712 N N . LEU A 1 93 ? 14.522 -5.953 -9.563 1.00 91.50 93 LEU A N 1
ATOM 713 C CA . LEU A 1 93 ? 14.661 -7.415 -9.504 1.00 91.50 93 LEU A CA 1
ATOM 714 C C . LEU A 1 93 ? 16.115 -7.883 -9.672 1.00 91.50 93 LEU A C 1
ATOM 716 O O . LEU A 1 93 ? 16.389 -9.077 -9.607 1.00 91.50 93 LEU A O 1
ATOM 720 N N . GLY A 1 94 ? 17.028 -6.961 -9.981 1.00 85.50 94 GLY A N 1
ATOM 721 C CA . GLY A 1 94 ? 18.440 -7.242 -10.217 1.00 85.50 94 GLY A CA 1
ATOM 722 C C . GLY A 1 94 ? 19.094 -6.249 -11.180 1.00 85.50 94 GLY A C 1
ATOM 723 O O . GLY A 1 94 ? 18.441 -5.312 -11.660 1.00 85.50 94 GLY A O 1
ATOM 724 N N . PRO A 1 95 ? 20.378 -6.449 -11.520 1.00 81.69 95 PRO A N 1
ATOM 725 C CA . PRO A 1 95 ? 21.105 -5.595 -12.456 1.00 81.69 95 PRO A CA 1
ATOM 726 C C . PRO A 1 95 ? 20.381 -5.477 -13.806 1.00 81.69 95 PRO A C 1
ATOM 728 O O . PRO A 1 95 ? 20.185 -6.461 -14.515 1.00 81.69 95 PRO A O 1
ATOM 731 N N . GLY A 1 96 ? 19.940 -4.264 -14.152 1.00 76.06 96 GLY A N 1
ATOM 732 C CA . GLY A 1 96 ? 19.219 -3.981 -15.400 1.00 76.06 96 GLY A CA 1
ATOM 733 C C . GLY A 1 96 ? 17.767 -4.478 -15.456 1.00 76.06 96 GLY A C 1
ATOM 734 O O . GLY A 1 96 ? 17.065 -4.173 -16.418 1.00 76.06 96 GLY A O 1
ATOM 735 N N . SER A 1 97 ? 17.272 -5.181 -14.431 1.00 86.75 97 SER A N 1
ATOM 736 C CA . SER A 1 97 ? 15.894 -5.677 -14.369 1.00 86.75 97 SER A CA 1
ATOM 737 C C . SER A 1 97 ? 15.094 -4.869 -13.356 1.00 86.75 97 SER A C 1
ATOM 739 O O . SER A 1 97 ? 15.250 -5.021 -12.146 1.00 86.75 97 SER A O 1
ATOM 741 N N . HIS A 1 98 ? 14.236 -3.990 -13.859 1.00 91.25 98 HIS A N 1
ATOM 742 C CA . HIS A 1 98 ? 13.366 -3.166 -13.036 1.00 91.25 98 HIS A CA 1
ATOM 743 C C . HIS A 1 98 ? 12.013 -2.977 -13.710 1.00 91.25 98 HIS A C 1
ATOM 745 O O . HIS A 1 98 ? 11.898 -3.028 -14.937 1.00 91.25 98 HIS A O 1
ATOM 751 N N . LEU A 1 99 ? 10.995 -2.777 -12.886 1.00 93.38 99 LEU A N 1
ATOM 752 C CA . LEU A 1 99 ? 9.639 -2.460 -13.288 1.00 93.38 99 LEU A CA 1
ATOM 753 C C . LEU A 1 99 ? 9.306 -1.063 -12.787 1.00 93.38 99 LEU A C 1
ATOM 755 O O . LEU A 1 99 ? 9.597 -0.732 -11.640 1.00 93.38 99 LEU A O 1
ATOM 759 N N . ILE A 1 100 ? 8.699 -0.260 -13.654 1.00 93.94 100 ILE A N 1
ATOM 760 C CA . ILE A 1 100 ? 8.230 1.078 -13.316 1.00 93.94 100 ILE A CA 1
ATOM 761 C C . ILE A 1 100 ? 6.765 1.200 -13.719 1.00 93.94 100 ILE A C 1
ATOM 763 O O . ILE A 1 100 ? 6.376 0.779 -14.812 1.00 93.94 100 ILE A O 1
ATOM 767 N N . GLY A 1 101 ? 5.960 1.771 -12.829 1.00 93.00 101 GLY A N 1
ATOM 768 C CA . GLY A 1 101 ? 4.560 2.106 -13.069 1.00 93.00 101 GLY A CA 1
ATOM 769 C C . GLY A 1 101 ? 4.282 3.566 -12.726 1.00 93.00 101 GLY A C 1
ATOM 770 O O . GLY A 1 101 ? 4.907 4.122 -11.826 1.00 93.00 101 GLY A O 1
ATOM 771 N N . PHE A 1 102 ? 3.325 4.170 -13.430 1.00 92.56 102 PHE A N 1
ATOM 772 C CA . PHE A 1 102 ? 2.871 5.549 -13.221 1.00 92.56 102 PHE A CA 1
ATOM 773 C C . PHE A 1 102 ? 1.346 5.613 -13.331 1.00 92.56 102 PHE A C 1
ATOM 775 O O . PHE A 1 102 ? 0.766 4.915 -14.166 1.00 92.56 102 PHE A O 1
ATOM 782 N N . GLY A 1 103 ? 0.699 6.459 -12.534 1.00 91.25 103 GLY A N 1
ATOM 783 C CA . GLY A 1 103 ? -0.747 6.661 -12.589 1.00 91.25 103 GLY A CA 1
ATOM 784 C C . GLY A 1 103 ? -1.260 7.683 -11.578 1.00 91.25 103 GLY A C 1
ATOM 785 O O . GLY A 1 103 ? -0.498 8.292 -10.828 1.00 91.25 103 GLY A O 1
ATOM 786 N N . LYS A 1 104 ? -2.577 7.884 -11.574 1.00 90.50 104 LYS A N 1
ATOM 787 C CA . LYS A 1 104 ? -3.304 8.700 -10.587 1.00 90.50 104 LYS A CA 1
ATOM 788 C C . LYS A 1 104 ? -3.904 7.853 -9.466 1.00 90.50 104 LYS A C 1
ATOM 790 O O . LYS A 1 104 ? -4.235 8.386 -8.412 1.00 90.50 104 LYS A O 1
ATOM 795 N N . THR A 1 105 ? -4.022 6.548 -9.692 1.00 92.88 105 THR A N 1
ATOM 796 C CA . THR A 1 105 ? -4.522 5.550 -8.741 1.00 92.88 105 THR A CA 1
ATOM 797 C C . THR A 1 105 ? -3.538 4.391 -8.628 1.00 92.88 105 THR A C 1
ATOM 799 O O . THR A 1 105 ? -2.711 4.175 -9.519 1.00 92.88 105 THR A O 1
ATOM 802 N N . ALA A 1 106 ? -3.646 3.609 -7.553 1.00 93.88 106 ALA A N 1
ATOM 803 C CA . ALA A 1 106 ? -2.858 2.390 -7.390 1.00 93.88 106 ALA A CA 1
ATOM 804 C C . ALA A 1 106 ? -3.091 1.413 -8.554 1.00 93.88 106 ALA A C 1
ATOM 806 O O . ALA A 1 106 ? -2.151 0.831 -9.091 1.00 93.88 106 ALA A O 1
ATOM 807 N N . GLU A 1 107 ? -4.346 1.278 -8.988 1.00 94.38 107 GLU A N 1
ATOM 808 C CA . GLU A 1 107 ? -4.721 0.409 -10.102 1.00 94.38 107 GLU A CA 1
ATOM 809 C C . GLU A 1 107 ? -4.063 0.839 -11.419 1.00 94.38 107 GLU A C 1
ATOM 811 O O . GLU A 1 107 ? -3.518 0.000 -12.136 1.00 94.38 107 GLU A O 1
ATOM 816 N N . GLU A 1 108 ? -4.078 2.134 -11.742 1.00 93.56 108 GLU A N 1
ATOM 817 C CA . GLU A 1 108 ? -3.428 2.646 -12.952 1.00 93.56 108 GLU A CA 1
ATOM 818 C C . GLU A 1 108 ? -1.921 2.401 -12.930 1.00 93.56 108 GLU A C 1
ATOM 820 O O . GLU A 1 108 ? -1.360 1.961 -13.934 1.00 93.56 108 GLU A O 1
ATOM 825 N N . VAL A 1 109 ? -1.272 2.636 -11.784 1.00 95.06 109 VAL A N 1
ATOM 826 C CA . VAL A 1 109 ? 0.162 2.373 -11.612 1.00 95.06 109 VAL A CA 1
ATOM 827 C C . VAL A 1 109 ? 0.481 0.905 -11.889 1.00 95.06 109 VAL A C 1
ATOM 829 O O . VAL A 1 109 ? 1.400 0.619 -12.657 1.00 95.06 109 VAL A O 1
ATOM 832 N N . LEU A 1 110 ? -0.298 -0.017 -11.319 1.00 94.00 110 LEU A N 1
ATOM 833 C CA . LEU A 1 110 ? -0.102 -1.459 -11.486 1.00 94.00 110 LEU A CA 1
ATOM 834 C C . LEU A 1 110 ? -0.386 -1.924 -12.918 1.00 94.00 110 LEU A C 1
ATOM 836 O O . LEU A 1 110 ? 0.388 -2.702 -13.470 1.00 94.00 110 LEU A O 1
ATOM 840 N N . ARG A 1 111 ? -1.441 -1.410 -13.563 1.00 93.12 111 ARG A N 1
ATOM 841 C CA . ARG A 1 111 ? -1.729 -1.685 -14.985 1.00 93.12 111 ARG A CA 1
ATOM 842 C C . ARG A 1 111 ? -0.605 -1.207 -15.904 1.00 93.12 111 ARG A C 1
ATOM 844 O O . ARG A 1 111 ? -0.353 -1.815 -16.940 1.00 93.12 111 ARG A O 1
ATOM 851 N N . ASN A 1 112 ? 0.058 -0.117 -15.529 1.00 91.00 112 ASN A N 1
ATOM 852 C CA . ASN A 1 112 ? 1.154 0.474 -16.285 1.00 91.00 112 ASN A CA 1
ATOM 853 C C . ASN A 1 112 ? 2.528 -0.110 -15.943 1.00 91.00 112 ASN A C 1
ATOM 855 O O . ASN A 1 112 ? 3.505 0.313 -16.570 1.00 91.00 112 ASN A O 1
ATOM 859 N N . LEU A 1 113 ? 2.610 -1.045 -14.991 1.00 91.62 113 LEU A N 1
ATOM 860 C CA . LEU A 1 113 ? 3.855 -1.634 -14.520 1.00 91.62 113 LEU A CA 1
ATOM 861 C C . LEU A 1 113 ? 4.552 -2.386 -15.658 1.00 91.62 113 LEU A C 1
ATOM 863 O O . LEU A 1 113 ? 4.045 -3.371 -16.194 1.00 91.62 113 LEU A O 1
ATOM 867 N N . ARG A 1 114 ? 5.729 -1.904 -16.052 1.00 90.06 114 ARG A N 1
ATOM 868 C CA . ARG A 1 114 ? 6.471 -2.442 -17.197 1.00 90.06 114 ARG A CA 1
ATOM 869 C C . ARG A 1 114 ? 7.967 -2.272 -17.020 1.00 90.06 114 ARG A C 1
ATOM 871 O O . ARG A 1 114 ? 8.417 -1.389 -16.293 1.00 90.06 114 ARG A O 1
ATOM 878 N N . LYS A 1 115 ? 8.745 -3.075 -17.745 1.00 83.12 115 LYS A N 1
ATOM 879 C CA . LYS A 1 115 ? 10.171 -2.790 -17.927 1.00 83.12 115 LYS A CA 1
ATOM 880 C C . LYS A 1 115 ? 10.304 -1.500 -18.740 1.00 83.12 115 LYS A C 1
ATOM 882 O O . LYS A 1 115 ? 9.634 -1.382 -19.770 1.00 83.12 115 LYS A O 1
ATOM 887 N N . PRO A 1 116 ? 11.123 -0.529 -18.322 1.00 69.44 116 PRO A N 1
ATOM 888 C CA . PRO A 1 116 ? 11.347 0.652 -19.136 1.00 69.44 116 PRO A CA 1
ATOM 889 C C . PRO A 1 116 ? 12.103 0.265 -20.408 1.00 69.44 116 PRO A C 1
ATOM 891 O O . PRO A 1 116 ? 13.168 -0.349 -20.362 1.00 69.44 116 PRO A O 1
ATOM 894 N N . SER A 1 117 ? 11.527 0.615 -21.556 1.00 59.47 117 SER A N 1
ATOM 895 C CA . SER A 1 117 ? 12.182 0.513 -22.856 1.00 59.47 117 SER A CA 1
ATOM 896 C C . SER A 1 117 ? 12.976 1.795 -23.099 1.00 59.47 117 SER A C 1
ATOM 898 O O . SER A 1 117 ? 12.386 2.847 -23.351 1.00 59.47 117 SER A O 1
ATOM 900 N N . TRP A 1 118 ? 14.303 1.720 -23.029 1.00 56.03 118 TRP A N 1
ATOM 901 C CA . TRP A 1 118 ? 15.187 2.854 -23.326 1.00 56.03 118 TRP A CA 1
ATOM 902 C C . TRP A 1 118 ? 15.438 3.050 -24.833 1.00 56.03 118 TRP A C 1
ATOM 904 O O . TRP A 1 118 ? 16.145 3.977 -25.217 1.00 56.03 118 TRP A O 1
ATOM 914 N N . ASP A 1 119 ? 14.789 2.260 -25.696 1.00 48.16 119 ASP A N 1
ATOM 915 C CA . ASP A 1 119 ? 14.970 2.238 -27.161 1.00 48.16 119 ASP A CA 1
ATOM 916 C C . ASP A 1 119 ? 14.579 3.539 -27.902 1.00 48.16 119 ASP A C 1
ATOM 918 O O . ASP A 1 119 ? 14.542 3.568 -29.129 1.00 48.16 119 ASP A O 1
ATOM 922 N N . LYS A 1 120 ? 14.258 4.631 -27.195 1.00 44.81 120 LYS A N 1
ATOM 923 C CA . LYS A 1 120 ? 13.799 5.899 -27.793 1.00 44.81 120 LYS A CA 1
ATOM 924 C C . LYS A 1 120 ? 14.526 7.157 -27.308 1.00 44.81 120 LYS A C 1
ATOM 926 O O . LYS A 1 120 ? 14.014 8.250 -27.522 1.00 44.81 120 LYS A O 1
ATOM 931 N N . VAL A 1 121 ? 15.698 7.042 -26.678 1.00 47.25 121 VAL A N 1
ATOM 932 C CA . VAL A 1 121 ? 16.480 8.221 -26.224 1.00 47.25 121 VAL A CA 1
ATOM 933 C C . VAL A 1 121 ? 17.769 8.418 -27.040 1.00 47.25 121 VAL A C 1
ATOM 935 O O . VAL A 1 121 ? 18.700 9.094 -26.621 1.00 47.25 121 VAL A O 1
ATOM 938 N N . SER A 1 122 ? 17.849 7.839 -28.239 1.00 41.81 122 SER A N 1
ATOM 939 C CA . SER A 1 122 ? 18.963 8.065 -29.169 1.00 41.81 122 SER A CA 1
ATOM 940 C C . SER A 1 122 ? 18.425 8.377 -30.562 1.00 41.81 122 SER A C 1
ATOM 942 O O . SER A 1 122 ? 18.401 7.514 -31.436 1.00 41.81 122 SER A O 1
ATOM 944 N N . ALA A 1 123 ? 17.948 9.608 -30.733 1.00 36.62 123 ALA A N 1
ATOM 945 C CA . ALA A 1 123 ? 17.746 10.256 -32.024 1.00 36.62 123 ALA A CA 1
ATOM 946 C C .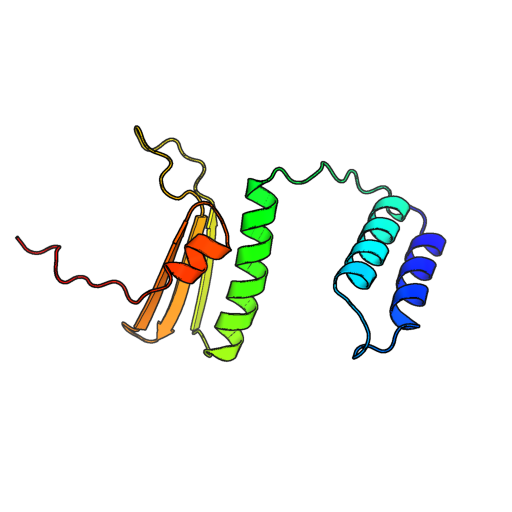 ALA A 1 123 ? 18.273 11.689 -31.927 1.00 36.62 123 ALA A C 1
ATOM 948 O O . ALA A 1 123 ? 17.988 12.331 -30.889 1.00 36.62 123 ALA A O 1
#

Organism: NCBI:txid2293832

Radius of gyration: 19.17 Å; chains: 1; bounding box: 36×40×60 Å

Foldseek 3Di:
DAVVQLVVLVVQLVVQPPVRDDPVSVVVSVVSNCVNVVPPPPPPDPQSVQQVVLVVVQVVVLVVLVFPDKDKAAAPDCPDDDPAFRIKMWTHNDDLDIWIFTHSGSVRRVVRTDRDDPVPPPD

pLDDT: mean 85.13, std 14.27, range [36.62, 96.81]

Sequence (123 aa):
MNNALIDQQILELLRIPANRRTPDDIAKAINGIAAAAQLETAPLCPIQHEVLKLQAIVEFLAEDMRAEEHSVTLELSPTGDDWRAPLSTLIKLGPGSHLIGFGKTAEEVLRNLRKPSWDKVSA

Secondary structure (DSSP, 8-state):
--HHHHHHHHHHHHHS-GGG--HHHHHHHHHHHHHHHT---PPPPHHHHHHHHHHHHHHHHHHHTT-SEEEEEE--S--SS----SEEEEEEEETTEEEEEEESSHHHHHHT-B----TTS--